Protein AF-A0A9J6GU50-F1 (afdb_monomer_lite)

Organism: Haemaphysalis longicornis (NCBI:txid44386)

Secondary structure (DSSP, 8-state):
------HHHHHHTGGGG--HHHHHHHHHHGGG--SHHHHHHHHHHHHS-HHHHHHHHHHHHT-

pLDDT: mean 74.25, std 9.17, range [41.78, 86.56]

Foldseek 3Di:
DPPPDPFQRCLVCVLVVDDDPLNVVCVVCVVVQNTPVSSVVVCCVVPVPPVVVVVVVVVVVVD

Sequence (63 aa):
MYKHWDPASQHDNVSFSLDKTALVVFQNNEERLPTGDNFVTDMKKCFGDSGARDKKVEQTLLQ

Structure (mmCIF, N/CA/C/O backbone):
data_AF-A0A9J6GU50-F1
#
_entry.id   AF-A0A9J6GU50-F1
#
loop_
_atom_site.group_PDB
_atom_site.id
_atom_site.type_symbol
_atom_site.label_atom_id
_atom_site.label_alt_id
_atom_site.label_comp_id
_atom_site.label_asym_id
_atom_site.label_entity_id
_atom_site.label_seq_id
_atom_site.pdbx_PDB_ins_code
_atom_site.Cartn_x
_atom_site.Cartn_y
_atom_site.Cartn_z
_atom_site.occupancy
_atom_site.B_iso_or_equiv
_atom_site.auth_seq_id
_atom_site.auth_comp_id
_atom_site.auth_asym_id
_atom_site.auth_atom_id
_atom_site.pdbx_PDB_model_num
ATOM 1 N N . MET A 1 1 ? -5.765 -12.884 -21.603 1.00 41.78 1 MET A N 1
ATOM 2 C CA . MET A 1 1 ? -4.415 -13.070 -21.029 1.00 41.78 1 MET A CA 1
ATOM 3 C C . MET A 1 1 ? -4.132 -11.875 -20.135 1.00 41.78 1 MET A C 1
ATOM 5 O O . MET A 1 1 ? -3.893 -10.795 -20.660 1.00 41.78 1 MET A O 1
ATOM 9 N N . TYR A 1 2 ? -4.247 -12.025 -18.814 1.00 50.22 2 TYR A N 1
ATOM 10 C CA . TYR A 1 2 ? -3.789 -10.980 -17.898 1.00 50.22 2 TYR A CA 1
ATOM 11 C C . TYR A 1 2 ? -2.266 -10.959 -17.990 1.00 50.22 2 TYR A C 1
ATOM 13 O O . TYR A 1 2 ? -1.615 -11.947 -17.659 1.00 50.22 2 TYR A O 1
ATOM 21 N N . LYS A 1 3 ? -1.704 -9.881 -18.542 1.00 54.34 3 LYS A N 1
ATOM 22 C CA . LYS A 1 3 ? -0.262 -9.652 -18.492 1.00 54.34 3 LYS A CA 1
ATOM 23 C C . LYS A 1 3 ? 0.085 -9.565 -17.012 1.00 54.34 3 LYS A C 1
ATOM 25 O O . LYS A 1 3 ? -0.350 -8.628 -16.353 1.00 54.34 3 LYS A O 1
ATOM 30 N N . HIS A 1 4 ? 0.780 -10.564 -16.480 1.00 65.00 4 HIS A N 1
ATOM 31 C CA . HIS A 1 4 ? 1.411 -10.421 -15.180 1.00 65.00 4 HIS A CA 1
ATOM 32 C C . HIS A 1 4 ? 2.455 -9.323 -15.351 1.00 65.00 4 HIS A C 1
ATOM 34 O O . HIS A 1 4 ? 3.382 -9.467 -16.146 1.00 65.00 4 HIS A O 1
ATOM 40 N N . TRP A 1 5 ? 2.218 -8.188 -14.699 1.00 65.44 5 TRP A N 1
ATOM 41 C CA . TRP A 1 5 ? 3.191 -7.109 -14.625 1.00 65.44 5 TRP A CA 1
ATOM 42 C C . TRP A 1 5 ? 4.429 -7.707 -13.958 1.00 65.44 5 TRP A C 1
ATOM 44 O O . TRP A 1 5 ? 4.285 -8.538 -13.053 1.00 65.44 5 TRP A O 1
ATOM 54 N N . ASP A 1 6 ? 5.625 -7.363 -14.426 1.00 72.81 6 ASP A N 1
ATOM 55 C CA . ASP A 1 6 ? 6.829 -7.803 -13.730 1.00 72.81 6 ASP A CA 1
ATOM 56 C C . ASP A 1 6 ? 6.830 -7.229 -12.295 1.00 72.81 6 ASP A C 1
ATOM 58 O O . ASP A 1 6 ? 6.150 -6.232 -12.036 1.00 72.81 6 ASP A O 1
ATOM 62 N N . PRO A 1 7 ? 7.539 -7.852 -11.342 1.00 70.00 7 PRO A N 1
ATOM 63 C CA . PRO A 1 7 ? 7.456 -7.467 -9.934 1.00 70.00 7 PRO A CA 1
ATOM 64 C C . PRO A 1 7 ? 7.785 -5.996 -9.642 1.00 70.00 7 PRO A C 1
ATOM 66 O O . PRO A 1 7 ? 7.216 -5.438 -8.706 1.00 70.00 7 PRO A O 1
ATOM 69 N N . ALA A 1 8 ? 8.660 -5.359 -10.431 1.00 69.12 8 ALA A N 1
ATOM 70 C CA . ALA A 1 8 ? 8.948 -3.934 -10.271 1.00 69.12 8 ALA A CA 1
ATOM 71 C C . ALA A 1 8 ? 7.746 -3.102 -10.731 1.00 69.12 8 ALA A C 1
ATOM 73 O O . ALA A 1 8 ? 7.222 -2.283 -9.979 1.00 69.12 8 ALA A O 1
ATOM 74 N N . SER A 1 9 ? 7.201 -3.431 -11.903 1.00 72.94 9 SER A N 1
ATOM 75 C CA . SER A 1 9 ? 5.998 -2.779 -12.418 1.00 72.94 9 SER A CA 1
ATOM 76 C C . SER A 1 9 ? 4.752 -3.022 -11.547 1.00 72.94 9 SER A C 1
ATOM 78 O O . SER A 1 9 ? 3.841 -2.201 -11.546 1.00 72.94 9 SER A O 1
ATOM 80 N N . GLN A 1 10 ? 4.667 -4.115 -10.783 1.00 74.88 10 GLN A N 1
ATOM 81 C CA . GLN A 1 10 ? 3.555 -4.333 -9.843 1.00 74.88 10 GLN A CA 1
ATOM 82 C C . GLN A 1 10 ? 3.553 -3.323 -8.694 1.00 74.88 10 GLN A C 1
ATOM 84 O O . GLN A 1 10 ? 2.481 -2.877 -8.285 1.00 74.88 10 GLN A O 1
ATOM 89 N N . HIS A 1 11 ? 4.735 -2.967 -8.186 1.00 73.75 11 HIS A N 1
ATOM 90 C CA . HIS A 1 11 ? 4.872 -1.987 -7.115 1.00 73.75 11 HIS A CA 1
ATOM 91 C C . HIS A 1 11 ? 4.488 -0.587 -7.602 1.00 73.75 11 HIS A C 1
ATOM 93 O O . HIS A 1 11 ? 3.613 0.047 -7.018 1.00 73.75 11 HIS A O 1
ATOM 99 N N . ASP A 1 12 ? 5.041 -0.162 -8.738 1.00 75.88 12 ASP A N 1
ATOM 100 C CA . ASP A 1 12 ? 4.816 1.181 -9.291 1.00 75.88 12 ASP A CA 1
ATOM 101 C C . ASP A 1 12 ? 3.342 1.448 -9.635 1.00 75.88 12 ASP A C 1
ATOM 103 O O . ASP A 1 12 ? 2.888 2.591 -9.685 1.00 75.88 12 ASP A O 1
ATOM 107 N N . ASN A 1 13 ? 2.568 0.383 -9.854 1.00 80.00 13 ASN A N 1
ATOM 108 C CA . ASN A 1 13 ? 1.173 0.471 -10.274 1.00 80.00 13 ASN A CA 1
ATOM 109 C C . ASN A 1 13 ? 0.183 0.083 -9.182 1.00 80.00 13 ASN A C 1
ATOM 111 O O . ASN A 1 13 ? -1.029 0.104 -9.412 1.00 80.00 13 ASN A O 1
ATOM 115 N N . VAL A 1 14 ? 0.668 -0.227 -7.978 1.00 80.88 14 VAL A N 1
ATOM 116 C CA . VAL A 1 14 ? -0.206 -0.563 -6.855 1.00 80.88 14 VAL A CA 1
ATOM 117 C C . VAL A 1 14 ? -1.096 0.624 -6.484 1.00 80.88 14 VAL A C 1
ATOM 119 O O . VAL A 1 14 ? -2.267 0.429 -6.169 1.00 80.88 14 VAL A O 1
ATOM 122 N N . SER A 1 15 ? -0.592 1.852 -6.640 1.00 81.06 15 SER A N 1
ATOM 123 C CA . SER A 1 15 ? -1.322 3.103 -6.404 1.00 81.06 15 SER A CA 1
ATOM 124 C C . SER A 1 15 ? -2.622 3.211 -7.212 1.00 81.06 15 SER A C 1
ATOM 126 O O . SER A 1 15 ? -3.612 3.708 -6.684 1.00 81.06 15 SER A O 1
ATOM 128 N N . PHE A 1 16 ? -2.676 2.668 -8.437 1.00 83.44 16 PHE A N 1
ATOM 129 C CA . PHE A 1 16 ? -3.896 2.646 -9.259 1.00 83.44 16 PHE A CA 1
ATOM 130 C C . PHE A 1 16 ? -5.004 1.757 -8.689 1.00 83.44 16 PHE A C 1
ATOM 132 O O . PHE A 1 16 ? -6.166 1.904 -9.062 1.00 83.44 16 PHE A O 1
ATOM 139 N N . SER A 1 17 ? -4.647 0.816 -7.816 1.00 82.75 17 SER A N 1
ATOM 140 C CA . SER A 1 17 ? -5.584 -0.122 -7.193 1.00 82.75 17 SER A CA 1
ATOM 141 C C . SER A 1 17 ? -5.987 0.291 -5.774 1.00 82.75 17 SER A C 1
ATOM 143 O O . SER A 1 17 ? -6.790 -0.399 -5.146 1.00 82.75 17 SER A O 1
ATOM 145 N N . LEU A 1 18 ? -5.431 1.387 -5.250 1.00 83.75 18 LEU A N 1
ATOM 146 C CA . LEU A 1 18 ? -5.698 1.881 -3.901 1.00 83.75 18 LEU A CA 1
ATOM 147 C C . LEU A 1 18 ? -6.606 3.109 -3.943 1.00 83.75 18 LEU A C 1
ATOM 149 O O . LEU A 1 18 ? -6.525 3.934 -4.847 1.00 83.75 18 LEU A O 1
ATOM 153 N N . ASP A 1 19 ? -7.436 3.257 -2.913 1.00 82.94 19 ASP A N 1
ATOM 154 C CA . ASP A 1 19 ? -8.297 4.426 -2.737 1.00 82.94 19 ASP A CA 1
ATOM 155 C C . ASP A 1 19 ? -8.255 4.920 -1.279 1.00 82.94 19 ASP A C 1
ATOM 157 O O . ASP A 1 19 ? -7.928 4.174 -0.344 1.00 82.94 19 ASP A O 1
ATOM 161 N N . LYS A 1 20 ? -8.593 6.199 -1.084 1.00 86.56 20 LYS A N 1
ATOM 162 C CA . LYS A 1 20 ? -8.742 6.874 0.215 1.00 86.56 20 LYS A CA 1
ATOM 163 C C . LYS A 1 20 ? -7.542 6.639 1.142 1.00 86.56 20 LYS A C 1
ATOM 165 O O . LYS A 1 20 ? -6.401 6.946 0.809 1.00 86.56 20 LYS A O 1
ATOM 170 N N . THR A 1 21 ? -7.801 6.108 2.335 1.00 83.62 21 THR A N 1
ATOM 171 C CA . THR A 1 21 ? -6.815 5.903 3.396 1.00 83.62 21 THR A CA 1
ATOM 172 C C . THR A 1 21 ? -5.692 4.965 2.970 1.00 83.62 21 THR A C 1
ATOM 174 O O . THR A 1 21 ? -4.551 5.192 3.357 1.00 83.62 21 THR A O 1
ATOM 177 N N . ALA A 1 22 ? -5.979 3.948 2.154 1.00 80.69 22 ALA A N 1
ATOM 178 C CA . ALA A 1 22 ? -4.955 3.013 1.699 1.00 80.69 22 ALA A CA 1
ATOM 179 C C . ALA A 1 22 ? -3.957 3.688 0.741 1.00 80.69 22 ALA A C 1
ATOM 181 O O . ALA A 1 22 ? -2.756 3.460 0.856 1.00 80.69 22 ALA A O 1
ATOM 182 N N . LEU A 1 23 ? -4.441 4.577 -0.136 1.00 85.25 23 LEU A N 1
ATOM 183 C CA . LEU A 1 23 ? -3.588 5.357 -1.036 1.00 85.25 23 LEU A CA 1
ATOM 184 C C . LEU A 1 23 ? -2.690 6.334 -0.262 1.00 85.25 23 LEU A C 1
ATOM 186 O O . LEU A 1 23 ? -1.493 6.403 -0.523 1.00 85.25 23 LEU A O 1
ATOM 190 N N . VAL A 1 24 ? -3.242 7.034 0.734 1.00 84.56 24 VAL A N 1
ATOM 191 C CA . VAL A 1 24 ? -2.469 7.963 1.582 1.00 84.56 24 VAL A CA 1
ATOM 192 C C . VAL A 1 24 ? -1.389 7.226 2.381 1.00 84.56 24 VAL A C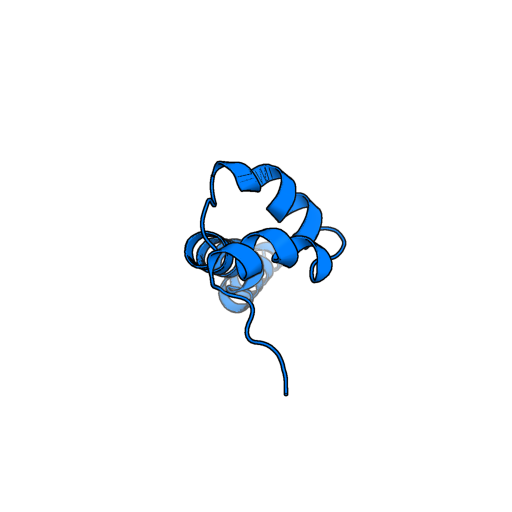 1
ATOM 194 O O . VAL A 1 24 ? -0.266 7.710 2.505 1.00 84.56 24 VAL A O 1
ATOM 197 N N . VAL A 1 25 ? -1.705 6.042 2.917 1.00 82.38 25 VAL A N 1
ATOM 198 C CA . VAL A 1 25 ? -0.723 5.208 3.628 1.00 82.38 25 VAL A CA 1
ATOM 199 C C . VAL A 1 25 ? 0.397 4.762 2.691 1.00 82.38 25 VAL A C 1
ATOM 201 O O . VAL A 1 25 ? 1.559 4.838 3.086 1.00 82.38 25 VAL A O 1
ATOM 204 N N . PHE A 1 26 ? 0.069 4.356 1.461 1.00 83.81 26 PHE A N 1
ATOM 205 C CA . PHE A 1 26 ? 1.066 3.987 0.457 1.00 83.81 26 PHE A CA 1
ATOM 206 C C . PHE A 1 26 ? 1.994 5.160 0.116 1.00 83.81 26 PHE A C 1
ATOM 208 O O . PHE A 1 26 ? 3.200 5.035 0.289 1.00 83.81 26 PHE A O 1
ATOM 215 N N . GLN A 1 27 ? 1.445 6.321 -0.253 1.00 84.56 27 GLN A N 1
ATOM 216 C CA . GLN A 1 27 ? 2.229 7.512 -0.620 1.00 84.56 27 GLN A CA 1
ATOM 217 C C . GLN A 1 27 ? 3.172 7.976 0.500 1.00 84.56 27 GLN A C 1
ATOM 219 O O . GLN A 1 27 ? 4.314 8.340 0.245 1.00 84.56 27 GLN A O 1
ATOM 224 N N . ASN A 1 28 ? 2.730 7.915 1.759 1.00 85.50 28 ASN A N 1
ATOM 225 C CA . ASN A 1 28 ? 3.558 8.318 2.901 1.00 85.50 28 ASN A CA 1
ATOM 226 C C . ASN A 1 28 ? 4.691 7.331 3.229 1.00 85.50 28 ASN A C 1
ATOM 228 O O . ASN A 1 28 ? 5.588 7.669 4.001 1.00 85.50 28 ASN A O 1
ATOM 232 N N . ASN A 1 29 ? 4.634 6.103 2.711 1.00 80.94 29 ASN A N 1
ATOM 233 C CA . ASN A 1 29 ? 5.601 5.049 3.017 1.00 80.94 29 ASN A CA 1
ATOM 234 C C . ASN A 1 29 ? 6.306 4.498 1.771 1.00 80.94 29 ASN A C 1
ATOM 23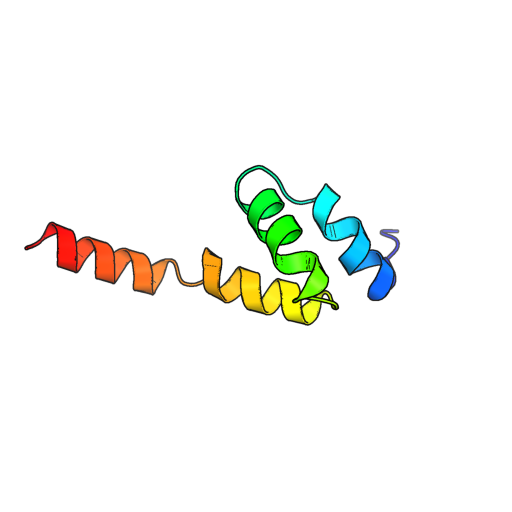6 O O . ASN A 1 29 ? 7.101 3.573 1.908 1.00 80.94 29 ASN A O 1
ATOM 240 N N . GLU A 1 30 ? 6.068 5.067 0.589 1.00 77.31 30 GLU A N 1
ATOM 241 C CA . GLU A 1 30 ? 6.605 4.602 -0.695 1.00 77.31 30 GLU A CA 1
ATOM 242 C C . GLU A 1 30 ? 8.139 4.490 -0.668 1.00 77.31 30 GLU A C 1
ATOM 244 O O . GLU A 1 30 ? 8.693 3.443 -0.990 1.00 77.31 30 GLU A O 1
ATOM 249 N N . GLU A 1 31 ? 8.836 5.502 -0.139 1.00 77.75 31 GLU A N 1
ATOM 250 C CA . GLU A 1 31 ? 10.303 5.483 0.007 1.00 77.75 31 GLU A CA 1
ATOM 251 C C . GLU A 1 31 ? 10.811 4.395 0.974 1.00 77.75 31 GLU A C 1
ATOM 253 O O . GLU A 1 31 ? 11.953 3.942 0.885 1.00 77.75 31 GLU A O 1
ATOM 258 N N . ARG A 1 32 ? 9.969 3.970 1.925 1.00 76.00 32 ARG A N 1
ATOM 259 C CA . ARG A 1 32 ? 10.297 2.963 2.951 1.00 76.00 32 ARG A CA 1
ATOM 260 C C . ARG A 1 32 ? 9.910 1.549 2.525 1.00 76.00 32 ARG A C 1
ATOM 262 O O . ARG A 1 32 ? 10.355 0.587 3.152 1.00 76.00 32 ARG A O 1
ATOM 269 N N . LEU A 1 33 ? 9.096 1.419 1.481 1.00 75.94 33 LEU A N 1
ATOM 270 C CA . LEU A 1 33 ? 8.547 0.165 0.981 1.00 75.94 33 LEU A CA 1
ATOM 271 C C . LEU A 1 33 ? 8.971 -0.030 -0.483 1.00 75.94 33 LEU A C 1
ATOM 273 O O . LEU A 1 33 ? 8.120 -0.083 -1.351 1.00 75.94 33 LEU A O 1
ATOM 277 N N . PRO A 1 34 ? 10.274 -0.193 -0.785 1.00 70.25 34 PRO A N 1
ATOM 278 C CA . PRO A 1 34 ? 10.793 -0.182 -2.160 1.00 70.25 34 PRO A CA 1
ATOM 279 C C . PRO A 1 34 ? 10.400 -1.406 -3.007 1.00 70.25 34 PRO A C 1
ATOM 281 O O . PRO A 1 34 ? 10.839 -1.539 -4.147 1.00 70.25 34 PRO A O 1
ATOM 284 N N . THR A 1 35 ? 9.650 -2.353 -2.442 1.00 75.88 35 THR A N 1
ATOM 285 C CA . THR A 1 35 ? 9.235 -3.586 -3.114 1.00 75.88 35 THR A CA 1
ATOM 286 C C . THR A 1 35 ? 7.785 -3.910 -2.783 1.00 75.88 35 THR A C 1
ATOM 288 O O . THR A 1 35 ? 7.306 -3.647 -1.675 1.00 75.88 35 THR A O 1
ATOM 291 N N . GLY A 1 36 ? 7.100 -4.566 -3.724 1.00 74.31 36 GLY A N 1
ATOM 292 C CA . GLY A 1 36 ? 5.727 -5.038 -3.529 1.00 74.31 36 GLY A CA 1
ATOM 293 C C . GLY A 1 36 ? 5.560 -5.913 -2.281 1.00 74.31 36 GLY A C 1
ATOM 294 O O . GLY A 1 36 ? 4.584 -5.756 -1.552 1.00 74.31 36 GLY A O 1
ATOM 295 N N . ASP A 1 37 ? 6.537 -6.768 -1.967 1.00 79.06 37 ASP A N 1
ATOM 296 C CA . ASP A 1 37 ? 6.485 -7.653 -0.793 1.00 79.06 37 ASP A CA 1
ATOM 297 C C . ASP A 1 37 ? 6.549 -6.892 0.539 1.00 79.06 37 ASP A C 1
ATOM 299 O O . ASP A 1 37 ? 5.824 -7.222 1.489 1.00 79.06 37 ASP A O 1
ATOM 303 N N . ASN A 1 38 ? 7.381 -5.847 0.612 1.00 80.25 38 ASN A N 1
ATOM 304 C CA . ASN A 1 38 ? 7.452 -4.981 1.787 1.00 80.25 38 ASN A CA 1
ATOM 305 C C . ASN A 1 38 ? 6.124 -4.245 1.978 1.00 80.25 38 ASN A C 1
ATOM 307 O O . ASN A 1 38 ? 5.588 -4.227 3.089 1.00 80.25 38 ASN A O 1
ATOM 311 N N . PHE A 1 39 ? 5.555 -3.721 0.889 1.00 80.19 39 PHE A N 1
ATOM 312 C CA . PHE A 1 39 ?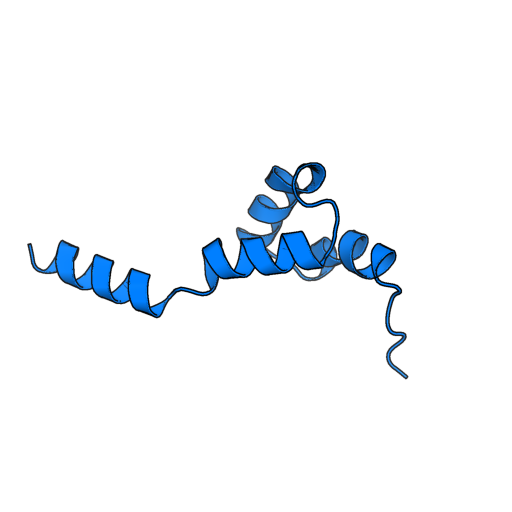 4.256 -3.058 0.915 1.00 80.19 39 PHE A CA 1
ATOM 313 C C . PHE A 1 39 ? 3.125 -3.988 1.374 1.00 80.19 39 PHE A C 1
ATOM 315 O O . PHE A 1 39 ? 2.377 -3.651 2.292 1.00 80.19 39 PHE A O 1
ATOM 322 N N . VAL A 1 40 ? 3.026 -5.195 0.810 1.00 80.69 40 VAL A N 1
ATOM 323 C CA . VAL A 1 40 ? 2.008 -6.186 1.203 1.00 80.69 40 VAL A CA 1
ATOM 324 C C . VAL A 1 40 ? 2.138 -6.562 2.680 1.00 80.69 40 VAL A C 1
ATOM 326 O O . VAL A 1 40 ? 1.132 -6.721 3.375 1.00 80.69 40 VAL A O 1
ATOM 329 N N . THR A 1 41 ? 3.367 -6.698 3.178 1.00 83.31 41 THR A N 1
ATOM 330 C CA . THR A 1 41 ? 3.623 -7.001 4.591 1.00 83.31 41 THR A CA 1
ATOM 331 C C . THR A 1 41 ? 3.155 -5.872 5.506 1.00 83.31 41 THR A C 1
ATOM 333 O O . THR A 1 41 ? 2.543 -6.142 6.541 1.00 83.31 41 THR A O 1
ATOM 336 N N . ASP A 1 42 ? 3.404 -4.618 5.133 1.00 80.94 42 ASP A N 1
ATOM 337 C CA . ASP A 1 42 ? 2.979 -3.456 5.913 1.00 80.94 42 ASP A CA 1
ATOM 338 C C . ASP A 1 42 ? 1.453 -3.288 5.903 1.00 80.94 42 ASP A C 1
ATOM 340 O O . ASP A 1 42 ? 0.822 -3.191 6.956 1.00 80.94 42 ASP A O 1
ATOM 344 N N . MET A 1 43 ? 0.824 -3.433 4.733 1.00 78.88 43 MET A N 1
ATOM 345 C CA . MET A 1 43 ? -0.636 -3.417 4.604 1.00 78.88 43 MET A CA 1
ATOM 346 C C . MET A 1 43 ? -1.306 -4.499 5.456 1.00 78.88 43 MET A C 1
ATOM 348 O O . MET A 1 43 ? -2.330 -4.240 6.089 1.00 78.88 43 MET A O 1
ATOM 352 N N . LYS A 1 44 ? -0.725 -5.702 5.543 1.00 81.81 44 LYS A N 1
ATOM 353 C CA . LYS A 1 44 ? -1.22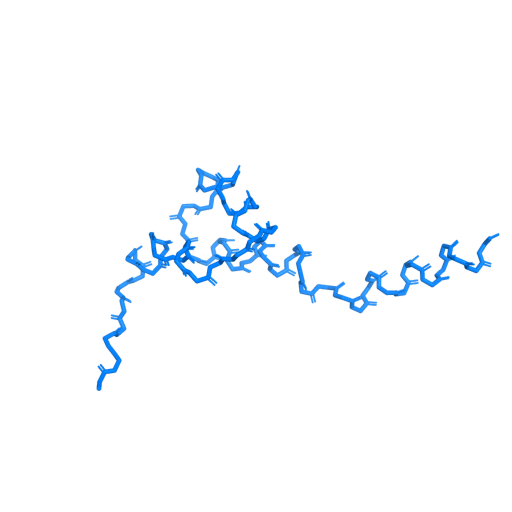6 -6.755 6.441 1.00 81.81 44 LYS A CA 1
ATOM 354 C C . LYS A 1 44 ? -1.138 -6.363 7.915 1.00 81.81 44 LYS A C 1
ATOM 356 O O . LYS A 1 44 ? -2.026 -6.729 8.674 1.00 81.81 44 LYS A O 1
ATOM 361 N N . LYS A 1 45 ? -0.127 -5.600 8.334 1.00 79.19 45 LYS A N 1
ATOM 362 C CA . LYS A 1 45 ? -0.056 -5.085 9.712 1.00 79.19 45 LYS A CA 1
ATOM 363 C C . LYS A 1 45 ? -1.099 -3.999 9.964 1.00 79.19 45 LYS A C 1
ATOM 365 O O . LYS A 1 45 ? -1.736 -3.999 11.011 1.00 79.19 45 LYS A O 1
ATOM 370 N N . CYS A 1 46 ? -1.292 -3.090 9.011 1.00 76.25 46 CYS A N 1
ATOM 371 C CA . CYS A 1 46 ? -2.234 -1.979 9.156 1.00 76.25 46 CYS A CA 1
ATOM 372 C C . CYS A 1 46 ? -3.705 -2.416 9.073 1.00 76.25 46 CYS A C 1
ATOM 374 O O . CYS A 1 46 ? -4.548 -1.877 9.794 1.00 76.25 46 CYS A O 1
ATOM 376 N N . PHE A 1 47 ? -4.011 -3.376 8.196 1.00 75.56 47 PHE A N 1
ATOM 377 C CA . PHE A 1 47 ? -5.380 -3.733 7.809 1.00 75.56 47 PHE A CA 1
ATOM 378 C C . PHE A 1 47 ? -5.730 -5.214 8.008 1.00 75.56 47 PHE A C 1
ATOM 380 O O . PHE A 1 47 ? -6.904 -5.565 7.941 1.00 75.56 47 PHE A O 1
ATOM 387 N N . GLY A 1 48 ? -4.749 -6.091 8.231 1.00 71.25 48 GLY A N 1
ATOM 388 C CA . GLY A 1 48 ? -4.963 -7.541 8.292 1.00 71.25 48 GLY A CA 1
ATOM 389 C C . GLY A 1 48 ? -5.350 -8.086 9.666 1.00 71.25 48 GLY A C 1
ATOM 390 O O . GLY A 1 48 ? -5.862 -9.199 9.735 1.00 71.25 48 GLY A O 1
ATOM 391 N N . ASP A 1 49 ? -5.148 -7.329 10.747 1.00 68.44 49 ASP A N 1
ATOM 392 C CA . ASP A 1 49 ? -5.432 -7.795 12.111 1.00 68.44 49 ASP A CA 1
ATOM 393 C C . ASP A 1 49 ? -6.743 -7.219 12.669 1.00 68.44 49 ASP A C 1
ATOM 395 O O . ASP A 1 49 ? -6.798 -6.621 13.746 1.00 68.44 49 ASP A O 1
ATOM 399 N N . SER A 1 50 ? -7.825 -7.357 11.897 1.00 63.47 50 SER A N 1
ATOM 400 C CA . SER A 1 50 ? -9.168 -6.945 12.324 1.00 63.47 50 SER A CA 1
ATOM 401 C C . SER A 1 50 ? -9.600 -7.671 13.601 1.00 63.47 50 SER A C 1
ATOM 403 O O . SER A 1 50 ? -10.097 -7.035 14.522 1.00 63.47 50 SER A O 1
ATOM 405 N N . GLY A 1 51 ? -9.294 -8.966 13.732 1.00 61.72 51 GLY A N 1
ATOM 406 C CA . GLY A 1 51 ? -9.679 -9.769 14.898 1.00 61.72 51 GLY A CA 1
ATOM 407 C C . GLY A 1 51 ? -9.034 -9.336 16.223 1.00 61.72 51 GLY A C 1
ATOM 408 O O . GLY A 1 51 ? -9.709 -9.318 17.255 1.00 61.72 51 GLY A O 1
ATOM 409 N N . ALA A 1 52 ? -7.746 -8.964 16.236 1.00 62.34 52 ALA A N 1
ATOM 410 C CA . ALA A 1 52 ? -7.116 -8.441 17.452 1.00 62.34 52 ALA A CA 1
ATOM 411 C C . ALA A 1 52 ? -7.586 -7.016 17.776 1.00 62.34 52 ALA A C 1
ATOM 413 O O . ALA A 1 52 ? -7.701 -6.645 18.948 1.00 62.34 52 ALA A O 1
ATOM 414 N N . ARG A 1 53 ? -7.876 -6.219 16.742 1.00 62.12 53 ARG A N 1
ATOM 415 C CA . ARG A 1 53 ? -8.360 -4.846 16.890 1.00 62.12 53 ARG A CA 1
ATOM 416 C C . ARG A 1 53 ? -9.784 -4.813 17.447 1.00 62.12 53 ARG A C 1
ATOM 418 O O . ARG A 1 53 ? -10.021 -4.060 18.387 1.00 62.12 53 ARG A O 1
ATOM 425 N N . ASP A 1 54 ? -10.664 -5.688 16.969 1.00 63.47 54 ASP A N 1
ATOM 426 C CA . ASP A 1 54 ? -12.043 -5.824 17.451 1.00 63.47 54 ASP A CA 1
ATOM 427 C C . ASP A 1 54 ? -12.080 -6.264 18.920 1.00 63.47 54 ASP A C 1
ATOM 429 O O . ASP A 1 54 ? -12.744 -5.624 19.732 1.00 63.47 54 ASP A O 1
ATOM 433 N N . LYS A 1 55 ? -11.260 -7.253 19.315 1.00 64.56 55 LYS A N 1
ATOM 434 C CA . LYS A 1 55 ? -11.119 -7.648 2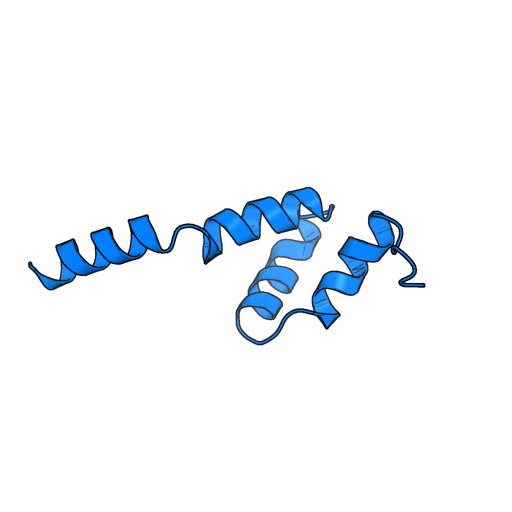0.731 1.00 64.56 55 LYS A CA 1
ATOM 435 C C . LYS A 1 55 ? -10.641 -6.507 21.627 1.00 64.56 55 LYS A C 1
ATOM 437 O O . LYS A 1 55 ? -11.105 -6.370 22.757 1.00 64.56 55 LYS A O 1
ATOM 442 N N . LYS A 1 56 ? -9.689 -5.700 21.154 1.00 66.81 56 LYS A N 1
ATOM 443 C CA . LYS A 1 56 ? -9.138 -4.582 21.933 1.00 66.81 56 LYS A CA 1
ATOM 444 C C . LYS A 1 56 ? -10.142 -3.433 22.061 1.00 66.81 56 LYS A C 1
ATOM 446 O O . LYS A 1 56 ? -10.195 -2.783 23.103 1.00 66.81 56 LYS A O 1
ATOM 451 N N . VAL A 1 57 ? -10.946 -3.202 21.023 1.00 72.75 57 VAL A N 1
ATOM 452 C CA . VAL A 1 57 ? -12.056 -2.242 21.039 1.00 72.75 57 VAL A CA 1
ATOM 453 C C . VAL A 1 57 ? -13.164 -2.718 21.977 1.00 72.75 57 VAL A C 1
ATOM 455 O O . VAL A 1 57 ? -13.567 -1.940 22.833 1.00 72.75 57 VAL A O 1
ATOM 458 N N . GLU A 1 58 ? -13.584 -3.986 21.912 1.00 71.69 58 GLU A N 1
ATOM 459 C CA . GLU A 1 58 ? -14.545 -4.559 22.868 1.00 71.69 58 GLU A CA 1
ATOM 460 C C . GLU A 1 58 ? -14.064 -4.404 24.314 1.00 71.69 58 GLU A C 1
ATOM 462 O O . GLU A 1 58 ? -14.805 -3.912 25.157 1.00 71.69 58 GLU A O 1
ATOM 467 N N . GLN A 1 59 ? -12.806 -4.741 24.607 1.00 72.69 59 GLN A N 1
ATOM 468 C CA . GLN A 1 59 ? -12.247 -4.592 25.955 1.00 72.69 59 GLN A CA 1
ATOM 469 C C . GLN A 1 59 ? -12.191 -3.141 26.444 1.00 72.69 59 GLN A C 1
ATOM 471 O O . GLN A 1 59 ? -12.263 -2.914 27.645 1.00 72.69 59 GLN A O 1
ATOM 476 N N . THR A 1 60 ? -12.054 -2.173 25.535 1.00 74.62 60 THR A N 1
ATOM 477 C CA . THR A 1 60 ? -12.007 -0.743 25.875 1.00 74.62 60 THR A CA 1
ATOM 478 C C . THR A 1 60 ? -13.410 -0.146 26.015 1.00 74.62 60 THR A C 1
ATOM 480 O O . THR A 1 60 ? -13.610 0.740 26.830 1.00 74.62 60 THR A O 1
ATOM 483 N N . LEU A 1 61 ? -14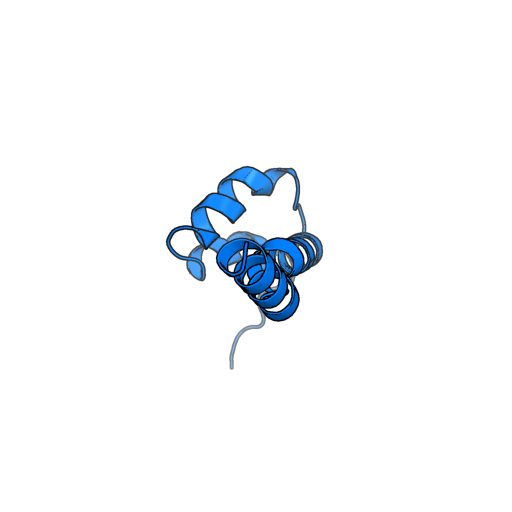.386 -0.623 25.236 1.00 72.38 61 LEU A N 1
ATOM 484 C CA . LEU A 1 61 ? -15.789 -0.193 25.317 1.00 72.38 61 LEU A CA 1
ATOM 485 C C . LEU A 1 61 ? -16.539 -0.807 26.509 1.00 72.38 61 LEU A C 1
ATOM 487 O O . LEU A 1 61 ? -17.579 -0.291 26.904 1.00 72.38 61 LEU A O 1
ATOM 491 N N . LEU A 1 62 ? -16.036 -1.919 27.050 1.00 71.50 62 LEU A N 1
ATOM 492 C CA . LEU A 1 62 ? -16.559 -2.581 28.250 1.00 71.50 62 LEU A CA 1
ATOM 493 C C . LEU A 1 62 ? -15.945 -2.045 29.563 1.00 71.50 62 LEU A C 1
ATOM 495 O O . LEU A 1 62 ? -16.275 -2.571 30.628 1.00 71.50 62 LEU A O 1
ATOM 499 N N . GLN A 1 63 ? -15.055 -1.046 29.494 1.00 55.47 63 GLN A N 1
ATOM 500 C CA . GLN A 1 63 ? -14.495 -0.309 30.640 1.00 55.47 63 GLN A CA 1
ATOM 501 C C . GLN A 1 63 ? -15.209 1.029 30.831 1.00 55.47 63 GLN A C 1
ATOM 503 O O . GLN A 1 63 ? -15.376 1.415 32.009 1.00 55.47 63 GLN A O 1
#

Radius of gyration: 15.35 Å; chains: 1; bounding box: 27×21×52 Å